Protein AF-A0AAV0LM97-F1 (afdb_monomer_lite)

Sequence (167 aa):
MNAGIQGATFTVVNRCQSTIWPGILANAGSQPLDSTGFELPSGGTRTFQAPPSWSGRFWGRTGCQFDPSTNQGTCLTGDCGSNQIECNGQNAKPPATLAEFTVAPAGGQDYCSGEFGSPDTCKPSRYSEMFKSACPRAYSYAYDDASSTFTCSGADYMITFCPSSTR

Structure (mmCIF, N/CA/C/O backbone):
data_AF-A0AAV0LM97-F1
#
_entry.id   AF-A0AAV0LM97-F1
#
loop_
_atom_site.group_PDB
_atom_site.id
_atom_site.type_symbol
_atom_site.label_atom_id
_atom_site.label_alt_id
_atom_site.label_comp_id
_atom_site.label_asym_id
_atom_site.label_entity_id
_atom_site.label_seq_id
_atom_site.pdbx_PDB_ins_code
_atom_site.Cartn_x
_atom_site.Cartn_y
_atom_site.Cartn_z
_atom_site.occupancy
_atom_site.B_iso_or_equiv
_atom_site.auth_seq_id
_atom_site.auth_comp_id
_atom_site.auth_asym_id
_atom_site.auth_atom_id
_atom_site.pdbx_PDB_model_num
ATOM 1 N N . MET A 1 1 ? -3.559 16.274 -33.404 1.00 32.12 1 MET A N 1
ATOM 2 C CA . MET A 1 1 ? -4.478 15.973 -32.287 1.00 32.12 1 MET A CA 1
ATOM 3 C C . MET A 1 1 ? -3.623 15.412 -31.161 1.00 32.12 1 MET A C 1
ATOM 5 O O . MET A 1 1 ? -3.065 14.341 -31.345 1.00 32.12 1 MET A O 1
ATOM 9 N N . ASN A 1 2 ? -3.391 16.177 -30.089 1.00 31.17 2 ASN A N 1
ATOM 10 C CA . ASN A 1 2 ? -2.554 15.732 -28.968 1.00 31.17 2 ASN A CA 1
ATOM 11 C C . ASN A 1 2 ? -3.299 14.635 -28.205 1.00 31.17 2 ASN A C 1
A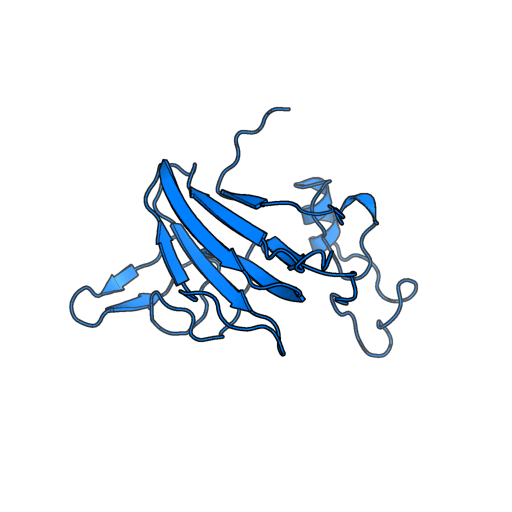TOM 13 O O . ASN A 1 2 ? -4.315 14.916 -27.573 1.00 31.17 2 ASN A O 1
ATOM 17 N N . ALA A 1 3 ? -2.812 13.397 -28.279 1.00 36.81 3 ALA A N 1
ATOM 18 C CA . ALA A 1 3 ? -3.224 12.347 -27.361 1.00 36.81 3 ALA A CA 1
ATOM 19 C C . ALA A 1 3 ? -2.738 12.758 -25.964 1.00 36.81 3 ALA A C 1
ATOM 21 O O . ALA A 1 3 ? -1.546 12.681 -25.671 1.00 36.81 3 ALA A O 1
ATOM 22 N N . GLY A 1 4 ? -3.637 13.306 -25.144 1.00 40.25 4 GLY A N 1
ATOM 23 C CA . GLY A 1 4 ? -3.333 13.617 -23.752 1.00 40.25 4 GLY A CA 1
ATOM 24 C C . GLY A 1 4 ? -2.882 12.339 -23.056 1.00 40.25 4 GLY A C 1
ATOM 25 O O . GLY A 1 4 ? -3.549 11.313 -23.178 1.00 40.25 4 GLY A O 1
ATOM 26 N N . ILE A 1 5 ? -1.734 12.385 -22.381 1.00 48.69 5 ILE A N 1
ATOM 27 C CA . ILE A 1 5 ? -1.248 11.262 -21.583 1.00 48.69 5 ILE A CA 1
ATOM 28 C C . ILE A 1 5 ? -2.308 11.029 -20.501 1.00 48.69 5 ILE A C 1
ATOM 30 O O . ILE A 1 5 ? -2.558 11.919 -19.689 1.00 48.69 5 ILE A O 1
ATOM 34 N N . GLN A 1 6 ? -3.012 9.900 -20.560 1.00 59.31 6 GLN A N 1
ATOM 35 C CA . GLN A 1 6 ? -4.085 9.596 -19.616 1.00 59.31 6 GLN A CA 1
ATOM 36 C C . GLN A 1 6 ? -3.462 9.047 -18.331 1.00 59.31 6 GLN A C 1
ATOM 38 O O . GLN A 1 6 ? -2.555 8.216 -18.380 1.00 59.31 6 GLN A O 1
ATOM 43 N N . GLY A 1 7 ? -3.909 9.573 -17.190 1.00 67.56 7 GLY A N 1
ATOM 44 C CA . GLY A 1 7 ? -3.620 8.987 -15.884 1.00 67.56 7 GLY A CA 1
ATOM 45 C C . GLY A 1 7 ? -4.284 7.616 -15.733 1.00 67.56 7 GLY A C 1
ATOM 46 O O . GLY A 1 7 ? -4.893 7.111 -16.675 1.00 67.56 7 GLY A O 1
ATOM 47 N N . ALA A 1 8 ? -4.187 7.025 -14.547 1.00 83.25 8 ALA A N 1
ATOM 48 C CA . ALA A 1 8 ? -4.858 5.763 -14.242 1.00 83.25 8 ALA A CA 1
ATOM 49 C C . ALA A 1 8 ? -5.802 5.928 -13.054 1.00 83.25 8 ALA A C 1
ATOM 51 O O . ALA A 1 8 ? -5.455 6.557 -12.049 1.00 83.25 8 ALA A O 1
ATOM 52 N N . THR A 1 9 ? -6.977 5.316 -13.145 1.00 87.88 9 THR A N 1
ATOM 53 C CA . THR A 1 9 ? -7.879 5.169 -12.008 1.00 87.88 9 THR A CA 1
ATOM 54 C C . THR A 1 9 ? -7.516 3.910 -11.235 1.00 87.88 9 THR A C 1
ATOM 56 O O . THR A 1 9 ? -7.463 2.819 -11.798 1.00 87.88 9 THR A O 1
ATOM 59 N N . PHE A 1 10 ? -7.315 4.041 -9.926 1.00 91.31 10 PHE A N 1
ATOM 60 C CA . PHE A 1 10 ? -7.178 2.907 -9.016 1.00 91.31 10 PHE A CA 1
ATOM 61 C C . PHE A 1 10 ? -8.443 2.761 -8.180 1.00 91.31 10 PHE A C 1
ATOM 63 O O . PHE A 1 10 ? -8.798 3.664 -7.428 1.00 91.31 10 PHE A O 1
ATOM 70 N N . THR A 1 11 ? -9.103 1.611 -8.260 1.00 94.81 11 THR A N 1
ATOM 71 C CA . THR A 1 11 ? -10.243 1.257 -7.411 1.00 94.81 11 THR A CA 1
ATOM 72 C C . THR A 1 11 ? -9.810 0.218 -6.386 1.00 94.81 11 THR A C 1
ATOM 74 O O . THR A 1 11 ? -9.511 -0.924 -6.727 1.00 94.81 11 THR A O 1
ATOM 77 N N . VAL A 1 12 ? -9.775 0.606 -5.116 1.00 96.62 12 VAL A N 1
ATOM 78 C CA . VAL A 1 12 ? -9.413 -0.258 -3.992 1.00 96.62 12 VAL A CA 1
ATOM 79 C C . VAL A 1 12 ? -10.677 -0.849 -3.385 1.00 96.62 12 VAL A C 1
ATOM 81 O O . VAL A 1 12 ? -11.553 -0.106 -2.950 1.00 96.62 12 VAL A O 1
ATOM 84 N N . VAL A 1 13 ? -10.765 -2.176 -3.334 1.00 97.31 13 VAL A N 1
ATOM 85 C CA . VAL A 1 13 ? -11.940 -2.929 -2.879 1.00 97.31 13 VAL A CA 1
ATOM 86 C C . VAL A 1 13 ? -11.553 -3.836 -1.718 1.00 97.31 13 VAL A C 1
ATOM 88 O O . VAL A 1 13 ? -10.621 -4.636 -1.830 1.00 97.31 13 VAL A O 1
ATOM 91 N N . ASN A 1 14 ? -12.303 -3.765 -0.619 1.00 97.12 14 ASN A N 1
ATOM 92 C CA . ASN A 1 14 ? -12.176 -4.705 0.488 1.00 97.12 14 ASN A CA 1
ATOM 93 C C . ASN A 1 14 ? -13.237 -5.808 0.377 1.00 97.12 14 ASN A C 1
ATOM 95 O O . ASN A 1 14 ? -14.410 -5.575 0.662 1.00 97.12 14 ASN A O 1
ATOM 99 N N . ARG A 1 15 ? -12.830 -7.027 0.005 1.00 96.38 15 ARG A N 1
ATOM 100 C CA . ARG A 1 15 ? -13.693 -8.223 0.060 1.00 96.38 15 ARG A CA 1
ATOM 101 C C . ARG A 1 15 ? -13.414 -9.107 1.277 1.00 96.38 15 ARG A C 1
ATOM 103 O O . ARG A 1 15 ? -13.969 -10.197 1.382 1.00 96.38 15 ARG A O 1
ATOM 110 N N . CYS A 1 16 ? -12.561 -8.664 2.197 1.00 94.62 16 CYS A N 1
ATOM 111 C CA . CYS A 1 16 ? -12.336 -9.352 3.460 1.00 94.62 16 CYS A CA 1
ATOM 112 C C . CYS A 1 16 ? -13.575 -9.230 4.358 1.00 94.62 16 CYS A C 1
ATOM 114 O O . CYS A 1 16 ? -14.362 -8.292 4.233 1.00 94.62 16 CYS A O 1
ATOM 116 N N . GLN A 1 17 ? -13.735 -10.158 5.303 1.00 95.25 17 GLN A N 1
ATOM 117 C CA . GLN A 1 17 ? -14.821 -10.115 6.296 1.00 95.25 17 GLN A CA 1
ATOM 118 C C . GLN A 1 17 ? -14.584 -9.082 7.412 1.00 95.25 17 GLN A C 1
ATOM 120 O O . GLN A 1 17 ? -15.483 -8.807 8.200 1.00 95.25 17 GLN A O 1
ATOM 125 N N . SER A 1 18 ? -13.384 -8.506 7.483 1.00 95.62 18 SER A N 1
ATOM 126 C CA . SER A 1 18 ? -12.995 -7.486 8.455 1.00 95.62 18 SER A CA 1
ATOM 127 C C . SER A 1 18 ? -12.617 -6.175 7.770 1.00 95.62 18 SER A C 1
ATOM 129 O O . SER A 1 18 ? -12.281 -6.146 6.582 1.00 95.62 18 SER A O 1
ATOM 131 N N . THR A 1 19 ? -12.628 -5.085 8.539 1.00 97.62 19 THR A N 1
ATOM 132 C CA . THR A 1 19 ? -12.037 -3.809 8.122 1.00 97.62 19 THR A CA 1
ATOM 133 C C . THR A 1 19 ? -10.542 -3.976 7.865 1.00 97.62 19 THR A C 1
ATOM 135 O O . THR A 1 19 ? -9.847 -4.709 8.577 1.00 97.62 19 THR A O 1
ATOM 138 N N . ILE A 1 20 ? -10.057 -3.286 6.838 1.00 98.00 20 ILE A N 1
ATOM 139 C CA . ILE A 1 20 ? -8.634 -3.122 6.546 1.00 98.00 20 ILE A CA 1
ATOM 140 C C . ILE A 1 20 ? -8.311 -1.632 6.498 1.00 98.00 20 ILE A C 1
ATOM 142 O O . ILE A 1 20 ? -9.195 -0.809 6.262 1.00 98.00 20 ILE A O 1
ATOM 146 N N . TRP A 1 21 ? -7.038 -1.290 6.664 1.00 98.31 21 TRP A N 1
ATOM 147 C CA . TRP A 1 21 ? -6.577 0.085 6.511 1.00 98.31 21 TRP A CA 1
ATOM 148 C C . TRP A 1 21 ? -5.531 0.140 5.405 1.00 98.31 21 TRP A C 1
ATOM 150 O O . TRP A 1 21 ? -4.349 -0.064 5.689 1.00 98.31 21 TRP A O 1
ATOM 160 N N . PRO A 1 22 ? -5.902 0.344 4.131 1.00 98.38 22 PRO A N 1
ATOM 161 C CA . PRO A 1 22 ? -4.904 0.386 3.081 1.00 98.38 22 PRO A CA 1
ATOM 162 C C . PRO A 1 22 ? -3.924 1.544 3.306 1.00 98.38 22 PRO A C 1
ATOM 164 O O . PRO A 1 22 ? -4.289 2.584 3.864 1.00 98.38 22 PRO A O 1
ATOM 167 N N . GLY A 1 23 ? -2.669 1.326 2.929 1.00 98.00 23 GLY A N 1
ATOM 168 C CA . GLY A 1 23 ? -1.631 2.349 2.858 1.00 98.00 23 GLY A CA 1
ATOM 169 C C . GLY A 1 23 ? -1.221 2.582 1.409 1.00 98.00 23 GLY A C 1
ATOM 170 O O . GLY A 1 23 ? -1.343 1.681 0.573 1.00 98.00 23 GLY A O 1
ATOM 171 N N . ILE A 1 24 ? -0.780 3.802 1.116 1.00 97.50 24 ILE A N 1
ATOM 172 C CA . ILE A 1 24 ? -0.363 4.247 -0.213 1.00 97.50 24 ILE A CA 1
ATOM 173 C C . ILE A 1 24 ? 0.955 5.000 -0.075 1.00 97.50 24 ILE A C 1
ATOM 175 O O . ILE A 1 24 ? 1.085 5.910 0.745 1.00 97.50 24 ILE A O 1
ATOM 179 N N . LEU A 1 25 ? 1.918 4.652 -0.923 1.00 96.00 25 LEU A N 1
ATOM 180 C CA . LEU A 1 25 ? 3.188 5.355 -1.025 1.00 96.00 25 LEU A CA 1
ATOM 181 C C . LEU A 1 25 ? 3.500 5.629 -2.494 1.00 96.00 25 LEU A C 1
ATOM 183 O O . LEU A 1 25 ? 3.703 4.700 -3.275 1.00 96.00 25 LEU A O 1
ATOM 187 N N . ALA A 1 26 ? 3.558 6.909 -2.857 1.00 92.94 26 ALA A N 1
ATOM 188 C CA . ALA A 1 26 ? 4.126 7.341 -4.127 1.00 92.94 26 ALA A CA 1
ATOM 189 C C . ALA A 1 26 ? 5.658 7.227 -4.069 1.00 92.94 26 ALA A C 1
ATOM 191 O O . ALA A 1 26 ? 6.277 7.566 -3.058 1.00 92.94 26 ALA A O 1
ATOM 192 N N . ASN A 1 27 ? 6.274 6.749 -5.147 1.00 89.00 27 ASN A N 1
ATOM 193 C CA . ASN A 1 27 ? 7.727 6.690 -5.270 1.00 89.00 27 ASN A CA 1
ATOM 194 C C . ASN A 1 27 ? 8.313 8.092 -5.507 1.00 89.00 27 ASN A C 1
ATOM 196 O O . ASN A 1 27 ? 7.614 9.022 -5.914 1.00 89.00 27 ASN A O 1
ATOM 200 N N . ALA A 1 28 ? 9.619 8.247 -5.274 1.00 83.94 28 ALA A N 1
ATOM 201 C CA . ALA A 1 28 ? 10.313 9.511 -5.505 1.00 83.94 28 ALA A CA 1
ATOM 202 C C . ALA A 1 28 ? 10.070 10.033 -6.936 1.00 83.94 28 ALA A C 1
ATOM 204 O O . ALA A 1 28 ? 10.162 9.285 -7.907 1.00 83.94 28 ALA A O 1
ATOM 205 N N . GLY A 1 29 ? 9.737 11.320 -7.057 1.00 83.56 29 GLY A N 1
ATOM 206 C CA . GLY A 1 29 ? 9.397 11.955 -8.335 1.00 83.56 29 GLY A CA 1
ATOM 207 C C . GLY A 1 29 ? 7.936 11.791 -8.774 1.00 83.56 29 GLY A C 1
ATOM 208 O O . GLY A 1 29 ? 7.513 12.485 -9.695 1.00 83.56 29 GLY A O 1
ATOM 209 N N . SER A 1 30 ? 7.145 10.950 -8.101 1.00 86.44 30 SER A N 1
ATOM 210 C CA . SER A 1 30 ? 5.693 10.869 -8.300 1.00 86.44 30 SER A CA 1
ATOM 211 C C . SER A 1 30 ? 4.949 11.775 -7.322 1.00 86.44 30 SER A C 1
ATOM 213 O O . SER A 1 30 ? 5.351 11.937 -6.171 1.00 86.44 30 SER A O 1
ATOM 215 N N . GLN A 1 31 ? 3.840 12.362 -7.774 1.00 86.56 31 GLN A N 1
ATOM 216 C CA . GLN A 1 31 ? 2.963 13.139 -6.896 1.00 86.56 31 GLN A CA 1
ATOM 217 C C . GLN A 1 31 ? 2.226 12.210 -5.911 1.00 86.56 31 GLN A C 1
ATOM 219 O O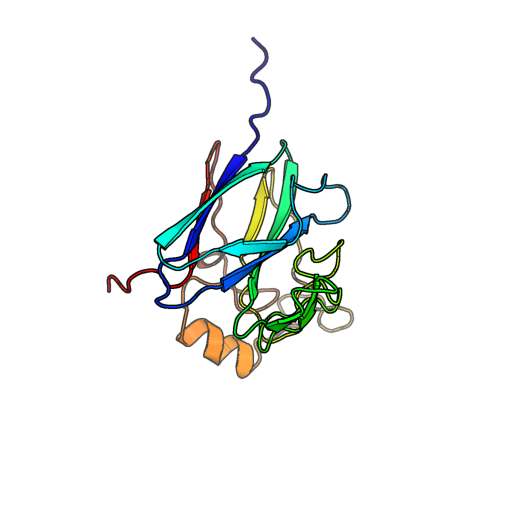 . GLN A 1 31 ? 1.803 11.119 -6.315 1.00 86.56 31 GLN A O 1
ATOM 224 N N . PRO A 1 32 ? 2.038 12.620 -4.641 1.00 88.94 32 PRO A N 1
ATOM 225 C CA . PRO A 1 32 ? 1.146 11.924 -3.719 1.00 88.94 32 PRO A CA 1
ATOM 226 C C . PRO A 1 32 ? -0.286 11.869 -4.264 1.00 88.94 32 PRO A C 1
ATOM 228 O O . PRO A 1 32 ? -0.730 12.784 -4.957 1.00 88.94 32 PRO A O 1
ATOM 231 N N . LEU A 1 33 ? -1.010 10.800 -3.932 1.00 93.19 33 LEU A N 1
ATOM 232 C CA . LEU A 1 33 ? -2.456 10.736 -4.159 1.00 93.19 33 LEU A CA 1
ATOM 233 C C . LEU A 1 33 ? -3.196 11.521 -3.054 1.00 93.19 33 LEU A C 1
ATOM 235 O O . LEU A 1 33 ? -2.570 12.047 -2.134 1.00 93.19 33 LEU A O 1
ATOM 239 N N . ASP A 1 34 ? -4.527 11.606 -3.130 1.00 93.00 34 ASP A N 1
ATOM 240 C CA . ASP A 1 34 ? -5.381 12.331 -2.166 1.00 93.00 34 ASP A CA 1
ATOM 241 C C . ASP A 1 34 ? -5.329 11.767 -0.732 1.00 93.00 34 ASP A C 1
ATOM 243 O O . ASP A 1 34 ? -5.821 12.403 0.197 1.00 93.00 34 ASP A O 1
ATOM 247 N N . SER A 1 35 ? -4.750 10.580 -0.544 1.00 96.50 35 SER A N 1
ATOM 248 C CA . SER A 1 35 ? -4.478 9.973 0.757 1.00 96.50 35 SER A CA 1
ATOM 249 C C . SER A 1 35 ? -3.256 9.053 0.676 1.00 96.50 35 SER A C 1
ATOM 251 O O . SER A 1 35 ? -2.944 8.479 -0.369 1.00 96.50 35 SER A O 1
ATOM 253 N N . THR A 1 36 ? -2.565 8.907 1.800 1.00 97.62 36 THR A N 1
ATOM 254 C CA . THR A 1 36 ? -1.478 7.946 2.042 1.00 97.62 36 THR A CA 1
ATOM 255 C C . THR A 1 36 ? -1.916 6.779 2.930 1.00 97.62 36 THR A C 1
ATOM 257 O O . THR A 1 36 ? -1.183 5.804 3.086 1.00 97.62 36 THR A O 1
ATOM 260 N N . GLY A 1 37 ? -3.115 6.834 3.509 1.00 97.69 37 GLY A N 1
ATOM 261 C CA . GLY A 1 37 ? -3.711 5.725 4.235 1.00 97.69 37 GLY A CA 1
ATOM 262 C C . GLY A 1 37 ? -5.127 6.028 4.708 1.00 97.69 37 GLY A C 1
ATOM 263 O O . GLY A 1 37 ? -5.447 7.151 5.074 1.00 97.69 37 GLY A O 1
ATOM 264 N N . PHE A 1 38 ? -5.993 5.017 4.702 1.00 97.81 38 PHE A N 1
ATOM 265 C CA . PHE A 1 38 ? -7.416 5.195 5.000 1.00 97.81 38 PHE A CA 1
ATOM 266 C C . PHE A 1 38 ? -8.037 3.937 5.595 1.00 97.81 38 PHE A C 1
ATOM 268 O O . PHE A 1 38 ? -7.491 2.851 5.442 1.00 97.81 38 PHE A O 1
ATOM 275 N N . GLU A 1 39 ? -9.179 4.080 6.265 1.00 97.69 39 GLU A N 1
ATOM 276 C CA . GLU A 1 39 ? -9.999 2.953 6.715 1.00 97.69 39 GLU A CA 1
ATOM 277 C C . GLU A 1 39 ? -10.928 2.482 5.592 1.00 97.69 39 GLU A C 1
ATOM 279 O O . GLU A 1 39 ? -11.558 3.295 4.911 1.00 97.69 39 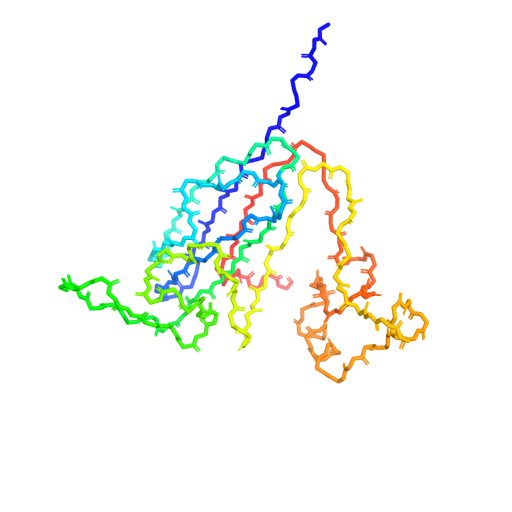GLU A O 1
ATOM 284 N N . LEU A 1 40 ? -11.024 1.167 5.397 1.00 98.19 40 LEU A N 1
ATOM 285 C CA . LEU A 1 40 ? -11.902 0.559 4.406 1.00 98.19 40 LEU A CA 1
ATOM 286 C C . LEU A 1 40 ? -12.681 -0.614 5.031 1.00 98.19 40 LEU A C 1
ATOM 288 O O . LEU A 1 40 ? -12.141 -1.722 5.153 1.00 98.19 40 LEU A O 1
ATOM 292 N N . PRO A 1 41 ? -13.952 -0.401 5.425 1.00 98.25 41 PRO A N 1
ATOM 293 C CA . PRO A 1 41 ? -14.811 -1.453 5.969 1.00 98.25 41 PRO A CA 1
ATOM 294 C C . PRO A 1 41 ? -15.015 -2.627 5.004 1.00 98.25 41 PRO A C 1
ATOM 296 O O . PRO A 1 41 ? -14.763 -2.511 3.802 1.00 98.25 41 PRO A O 1
ATOM 299 N N . SER A 1 42 ? -15.489 -3.763 5.522 1.00 97.56 42 SER A N 1
ATOM 300 C CA . SER A 1 42 ? -15.851 -4.926 4.697 1.00 97.56 42 SER A CA 1
ATOM 301 C C . SER A 1 42 ? -16.875 -4.544 3.619 1.00 97.56 42 SER A C 1
ATOM 303 O O . SER A 1 42 ? -17.847 -3.843 3.899 1.00 97.56 42 SER A O 1
ATOM 305 N N . GLY A 1 43 ? -16.633 -4.960 2.372 1.00 96.62 43 GLY A N 1
ATOM 306 C CA . GLY A 1 4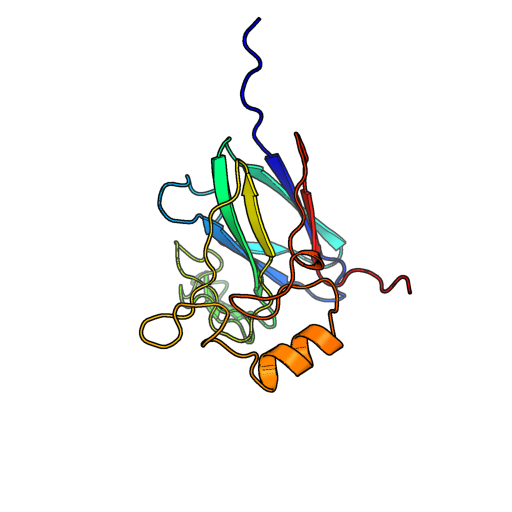3 ? -17.438 -4.587 1.202 1.00 96.62 43 GLY A CA 1
ATOM 307 C C . GLY A 1 43 ? -17.196 -3.161 0.689 1.00 96.62 43 GLY A C 1
ATOM 308 O O . GLY A 1 43 ? -17.741 -2.784 -0.347 1.00 96.62 43 GLY A O 1
ATOM 309 N N . GLY A 1 44 ? -16.380 -2.368 1.387 1.00 97.88 44 GLY A N 1
ATOM 310 C CA . GLY A 1 44 ? -16.072 -0.989 1.033 1.00 97.88 44 GLY A CA 1
ATOM 311 C C . GLY A 1 44 ? -15.234 -0.871 -0.238 1.00 97.88 44 GLY A C 1
ATOM 312 O O . GLY A 1 44 ? -14.464 -1.765 -0.599 1.00 97.88 44 GLY A O 1
ATOM 313 N N . THR A 1 45 ? -15.371 0.271 -0.910 1.00 97.94 45 THR A N 1
ATOM 314 C CA . THR A 1 45 ? -14.575 0.635 -2.087 1.00 97.94 45 THR A CA 1
ATOM 315 C C . THR A 1 45 ? -14.138 2.096 -2.000 1.00 97.94 45 THR A C 1
ATOM 317 O O . THR A 1 45 ? -14.912 2.941 -1.551 1.00 97.94 45 THR A O 1
ATOM 320 N N . ARG A 1 46 ? -12.914 2.405 -2.442 1.00 97.75 46 ARG A N 1
ATOM 321 C CA . ARG A 1 46 ? -12.413 3.779 -2.604 1.00 97.75 46 ARG A CA 1
ATOM 322 C C . ARG A 1 46 ? -11.621 3.914 -3.900 1.00 97.75 46 ARG A C 1
ATOM 324 O O . ARG A 1 46 ? -10.881 3.005 -4.264 1.00 97.75 46 ARG A O 1
ATOM 331 N N . THR A 1 47 ? -11.763 5.052 -4.572 1.00 96.75 47 THR A N 1
ATOM 332 C CA . THR A 1 47 ? -11.131 5.312 -5.870 1.00 96.75 47 THR A CA 1
ATOM 333 C C . THR A 1 47 ? -10.121 6.448 -5.782 1.00 96.75 47 THR A C 1
ATOM 335 O O . THR A 1 47 ? -10.366 7.434 -5.093 1.00 96.75 47 THR A O 1
ATOM 338 N N . PHE A 1 48 ? -9.024 6.310 -6.521 1.00 93.75 48 PHE A N 1
ATOM 339 C CA . PHE A 1 48 ? -7.922 7.258 -6.611 1.00 93.75 48 PHE A CA 1
ATOM 340 C C . PHE A 1 48 ? -7.630 7.583 -8.074 1.00 93.75 48 PHE A C 1
ATOM 342 O O . PHE A 1 48 ? -7.663 6.695 -8.926 1.00 93.75 48 PHE A O 1
ATOM 349 N N . GLN A 1 49 ? -7.319 8.845 -8.357 1.00 90.44 49 GLN A N 1
ATOM 350 C CA . GLN A 1 49 ? -6.872 9.293 -9.675 1.00 90.44 49 GLN A CA 1
ATOM 351 C C . GLN A 1 49 ? -5.365 9.520 -9.629 1.00 90.44 49 GLN A C 1
ATOM 353 O O . GLN A 1 49 ? -4.896 10.435 -8.953 1.00 90.44 49 GLN A O 1
ATOM 358 N N . ALA A 1 50 ? -4.608 8.681 -10.328 1.00 86.88 50 ALA A N 1
ATOM 359 C CA . ALA A 1 50 ? -3.169 8.839 -10.442 1.00 86.88 50 ALA A CA 1
ATOM 360 C C . ALA A 1 50 ? -2.822 9.654 -11.692 1.00 86.88 50 ALA A C 1
ATOM 362 O O . ALA A 1 50 ? -3.364 9.385 -12.770 1.00 86.88 50 ALA A O 1
ATOM 363 N N . PRO A 1 51 ? -1.906 10.632 -11.585 1.00 83.56 51 PRO A N 1
ATOM 364 C CA . PRO A 1 51 ? -1.447 11.365 -12.750 1.00 83.56 51 PRO A CA 1
ATOM 365 C C . PRO A 1 51 ? -0.670 10.445 -13.708 1.00 83.56 51 PRO A C 1
ATOM 367 O O . PRO A 1 51 ? -0.206 9.368 -13.320 1.00 83.56 51 PRO A O 1
ATOM 370 N N . PRO A 1 52 ? -0.478 10.870 -14.964 1.00 76.62 52 PRO A N 1
ATOM 371 C CA . PRO A 1 52 ? 0.448 10.207 -15.871 1.00 76.62 52 PRO A CA 1
ATOM 372 C C . PRO A 1 52 ? 1.841 10.028 -15.262 1.00 76.62 52 PRO A C 1
ATOM 374 O O . PRO A 1 52 ? 2.313 10.899 -14.530 1.00 76.62 52 PRO A O 1
ATOM 377 N N . SER A 1 53 ? 2.512 8.925 -15.596 1.00 76.25 53 SER A N 1
ATOM 378 C CA . SER A 1 53 ? 3.854 8.586 -15.097 1.00 76.25 53 SER A CA 1
ATOM 379 C C . SER A 1 53 ? 3.939 8.374 -13.584 1.00 76.25 53 SER A C 1
ATOM 381 O O . SER A 1 53 ? 5.037 8.345 -13.031 1.00 76.25 53 SER A O 1
ATOM 383 N N . TRP A 1 54 ? 2.804 8.204 -12.902 1.00 84.56 54 TRP A N 1
ATOM 384 C CA . TRP A 1 54 ? 2.795 7.890 -11.481 1.00 84.56 54 TRP A CA 1
ATOM 385 C C . TRP A 1 54 ? 3.389 6.507 -11.218 1.00 84.56 54 TRP A C 1
ATOM 387 O O . TRP A 1 54 ? 3.053 5.528 -11.885 1.00 84.56 54 TRP A O 1
ATOM 397 N N . SER A 1 55 ? 4.251 6.417 -10.215 1.00 87.25 55 SER A N 1
ATOM 398 C CA . SER A 1 55 ? 4.785 5.167 -9.696 1.00 87.25 55 SER A CA 1
ATOM 399 C C . SER A 1 55 ? 4.601 5.132 -8.188 1.00 87.25 55 SER A C 1
ATOM 401 O O . SER A 1 55 ? 4.803 6.132 -7.494 1.00 87.25 55 SER A O 1
ATOM 403 N N . GLY A 1 56 ? 4.221 3.976 -7.665 1.00 90.50 56 GLY A N 1
ATOM 404 C CA . GLY A 1 56 ? 3.963 3.820 -6.247 1.00 90.50 56 GLY A CA 1
ATOM 405 C C . GLY A 1 56 ? 3.430 2.445 -5.904 1.00 90.50 56 GLY A C 1
ATOM 406 O O . GLY A 1 56 ? 3.420 1.528 -6.727 1.00 90.50 56 GLY A O 1
ATOM 407 N N . ARG A 1 57 ? 2.997 2.307 -4.657 1.00 93.88 57 ARG A N 1
ATOM 408 C CA . ARG A 1 57 ? 2.550 1.038 -4.097 1.00 93.88 57 ARG A CA 1
ATOM 409 C C . ARG A 1 57 ? 1.356 1.210 -3.176 1.00 93.88 57 ARG A C 1
ATOM 411 O O . ARG A 1 57 ? 1.217 2.232 -2.504 1.00 93.88 57 ARG A O 1
ATOM 418 N N . PHE A 1 58 ? 0.543 0.166 -3.127 1.00 96.25 58 PHE A N 1
ATOM 419 C CA . PHE A 1 58 ? -0.564 -0.006 -2.197 1.00 96.25 58 PHE A CA 1
ATOM 420 C C . PHE A 1 58 ? -0.316 -1.253 -1.348 1.00 96.25 58 PHE A C 1
ATOM 422 O O . PHE A 1 58 ? 0.239 -2.239 -1.835 1.00 96.25 58 PHE A O 1
ATOM 429 N N . TRP A 1 59 ? -0.758 -1.245 -0.095 1.00 97.69 59 TRP A N 1
ATOM 430 C CA . TRP A 1 59 ? -0.730 -2.428 0.773 1.00 97.69 59 TRP A CA 1
ATOM 431 C C . TRP A 1 59 ? -1.896 -2.418 1.753 1.00 97.69 59 TRP A C 1
ATOM 433 O O . TRP A 1 59 ? -2.550 -1.395 1.943 1.00 97.69 59 TRP A O 1
ATOM 443 N N . GLY A 1 60 ? -2.171 -3.564 2.373 1.00 96.88 60 GLY A N 1
ATOM 444 C CA . GLY A 1 60 ? -3.215 -3.700 3.388 1.00 96.88 60 GLY A CA 1
AT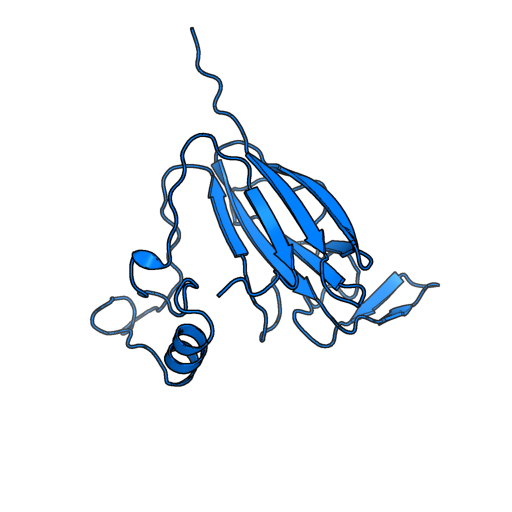OM 445 C C . GLY A 1 60 ? -2.631 -3.716 4.796 1.00 96.88 60 GLY A C 1
ATOM 446 O O . GLY A 1 60 ? -1.697 -4.474 5.063 1.00 96.88 60 GLY A O 1
ATOM 447 N N . ARG A 1 61 ? -3.209 -2.930 5.711 1.00 98.25 61 ARG A N 1
ATOM 448 C CA . ARG A 1 61 ? -2.967 -3.058 7.156 1.00 98.25 61 ARG A CA 1
ATOM 449 C C . ARG A 1 61 ? -4.129 -3.770 7.830 1.00 98.25 61 ARG A C 1
ATOM 451 O O . ARG A 1 61 ? -5.287 -3.539 7.471 1.00 98.25 61 ARG A O 1
ATOM 458 N N . THR A 1 62 ? -3.823 -4.619 8.809 1.00 97.06 62 THR A N 1
ATOM 459 C CA . THR A 1 62 ? -4.832 -5.386 9.555 1.00 97.06 62 THR A CA 1
ATOM 460 C C . THR A 1 62 ? -4.617 -5.289 11.062 1.00 97.06 62 THR A C 1
ATOM 462 O O . THR A 1 62 ? -3.509 -5.008 11.527 1.00 97.06 62 THR A O 1
ATOM 465 N N . GLY A 1 63 ? -5.697 -5.494 11.825 1.00 96.25 63 GLY A N 1
ATOM 466 C CA . GLY A 1 63 ? -5.670 -5.426 13.287 1.00 96.25 63 GLY A CA 1
ATOM 467 C C . GLY A 1 63 ? -5.302 -4.043 13.827 1.00 96.25 63 GLY A C 1
ATOM 468 O O . GLY A 1 63 ? -4.636 -3.960 14.852 1.00 96.25 63 GLY A O 1
ATOM 469 N N . CYS A 1 64 ? -5.668 -2.974 13.115 1.00 97.25 64 CYS A N 1
ATOM 470 C CA . CYS A 1 64 ? -5.342 -1.620 13.539 1.00 97.25 64 CYS A CA 1
ATOM 471 C C . CYS A 1 64 ? -6.209 -1.171 14.715 1.00 97.25 64 CYS A C 1
ATOM 473 O O . CYS A 1 64 ? -7.408 -1.450 14.756 1.00 97.25 64 CYS A O 1
ATOM 475 N N . GLN A 1 65 ? -5.599 -0.445 15.646 1.00 96.31 65 GLN A N 1
ATOM 476 C CA . GLN A 1 65 ? -6.277 0.172 16.780 1.00 96.31 65 GLN A CA 1
ATOM 477 C C . GLN A 1 65 ? -5.875 1.639 16.845 1.00 96.31 65 GLN A C 1
ATOM 479 O O . GLN A 1 65 ? -4.733 1.945 17.180 1.00 96.31 65 GLN A O 1
ATOM 484 N N . PHE A 1 66 ? -6.812 2.524 16.506 1.00 95.44 66 PHE A N 1
ATOM 485 C CA . PHE A 1 66 ? -6.640 3.970 16.600 1.00 95.44 66 PHE A CA 1
ATOM 486 C C . PHE A 1 66 ? -7.501 4.513 17.736 1.00 95.44 66 PHE A C 1
ATOM 488 O O . PHE A 1 66 ? -8.697 4.230 17.813 1.00 95.44 66 PHE A O 1
ATOM 495 N N . ASP A 1 67 ? -6.883 5.281 18.622 1.00 93.88 67 ASP A N 1
ATOM 496 C CA . ASP A 1 67 ? -7.550 5.971 19.713 1.00 93.88 67 ASP A CA 1
ATOM 497 C C . ASP A 1 67 ? -8.466 7.074 19.140 1.00 93.88 67 ASP A C 1
ATOM 499 O O . ASP A 1 67 ? -7.970 7.979 18.465 1.00 93.88 67 ASP A O 1
ATOM 503 N N . PRO A 1 68 ? -9.785 7.051 19.405 1.00 90.62 68 PRO A N 1
ATOM 504 C CA . PRO A 1 68 ? -10.723 8.020 18.828 1.00 90.62 68 PRO A CA 1
ATOM 505 C C . PRO A 1 68 ? -10.528 9.469 19.301 1.00 90.62 68 PRO A C 1
ATOM 507 O O . PRO A 1 68 ? -11.043 10.392 18.676 1.00 90.62 68 PRO A O 1
ATOM 510 N N . SER A 1 69 ? -9.839 9.682 20.424 1.00 94.75 69 SER A N 1
ATOM 511 C CA . SER A 1 69 ? -9.591 11.008 20.999 1.00 94.75 69 SER A CA 1
ATOM 512 C C . SER A 1 69 ? -8.323 11.657 20.451 1.00 94.75 69 SER A C 1
ATOM 514 O O . SER A 1 69 ? -8.269 12.878 20.305 1.00 94.75 69 SER A O 1
ATOM 516 N N . THR A 1 70 ? -7.315 10.853 20.111 1.00 94.31 70 THR A N 1
ATOM 517 C CA . THR A 1 70 ? -6.018 11.348 19.621 1.00 94.31 70 THR A CA 1
ATOM 518 C C . THR A 1 70 ? -5.765 11.044 18.144 1.00 94.31 70 THR A C 1
ATOM 520 O O . THR A 1 70 ? -4.852 11.627 17.560 1.00 94.31 70 THR A O 1
ATOM 523 N N . ASN A 1 71 ? -6.562 10.162 17.530 1.00 90.50 71 ASN A N 1
ATOM 524 C CA . ASN A 1 71 ? -6.344 9.568 16.204 1.00 90.50 71 ASN A CA 1
ATOM 525 C C . ASN A 1 71 ? -4.982 8.868 16.056 1.00 90.50 71 ASN A C 1
ATOM 527 O O . ASN A 1 71 ? -4.473 8.718 14.943 1.00 90.50 71 ASN A O 1
ATOM 531 N N . GLN A 1 72 ? -4.393 8.447 17.178 1.00 96.06 72 GLN A N 1
ATOM 532 C CA . GLN A 1 72 ? -3.105 7.762 17.219 1.00 96.06 72 GLN A CA 1
ATOM 533 C C . GLN A 1 72 ? -3.281 6.260 17.369 1.00 96.06 72 GLN A C 1
ATOM 535 O O . GLN A 1 72 ? -4.215 5.806 18.024 1.00 96.06 72 GLN A O 1
ATOM 540 N N . GLY A 1 73 ? -2.400 5.474 16.761 1.00 96.19 73 GLY A N 1
ATOM 541 C CA . GLY A 1 73 ? -2.556 4.029 16.753 1.00 96.19 73 GLY A CA 1
ATOM 542 C C . GLY A 1 73 ? -1.556 3.281 15.893 1.00 96.19 73 GLY A C 1
ATOM 543 O O . GLY A 1 73 ? -0.737 3.866 15.184 1.00 96.19 73 GLY A O 1
ATOM 544 N N . THR A 1 74 ? -1.646 1.957 15.954 1.00 97.50 74 THR A N 1
ATOM 545 C CA . THR A 1 74 ? -0.764 1.032 15.232 1.00 97.50 74 THR A CA 1
ATOM 546 C C . THR A 1 74 ? -1.550 -0.145 14.669 1.00 97.50 74 THR A C 1
ATOM 548 O O . THR A 1 74 ? -2.696 -0.393 15.051 1.00 97.50 74 THR A O 1
ATOM 551 N N . CYS A 1 75 ? -0.926 -0.874 13.744 1.00 97.81 75 CYS A N 1
ATOM 552 C CA . CYS A 1 75 ? -1.480 -2.082 13.136 1.00 97.81 75 CYS A CA 1
ATOM 553 C C . CYS A 1 75 ? -0.620 -3.319 13.425 1.00 97.81 75 CYS A C 1
ATOM 555 O O . CYS A 1 75 ? 0.591 -3.218 13.611 1.00 97.81 75 CYS A O 1
ATOM 557 N N . LEU A 1 76 ? -1.238 -4.504 13.415 1.00 96.94 76 LEU A N 1
ATOM 558 C CA . LEU A 1 76 ? -0.528 -5.772 13.625 1.00 96.94 76 LEU A CA 1
ATOM 559 C C . LEU A 1 76 ? 0.314 -6.172 12.408 1.00 96.94 76 LEU A C 1
ATOM 561 O O . LEU A 1 76 ? 1.416 -6.690 12.559 1.00 96.94 76 LEU A O 1
ATOM 565 N N . THR A 1 77 ? -0.202 -5.937 11.199 1.00 96.50 77 THR A N 1
ATOM 566 C CA . THR A 1 77 ? 0.495 -6.239 9.939 1.00 96.50 77 THR A CA 1
ATOM 567 C C . THR A 1 77 ? 0.503 -5.021 9.028 1.00 96.50 77 THR A C 1
ATOM 569 O O . THR A 1 77 ? -0.470 -4.264 8.995 1.00 96.50 77 THR A O 1
ATOM 572 N N . GLY A 1 78 ? 1.580 -4.845 8.259 1.00 95.88 78 GLY A N 1
ATOM 573 C CA . GLY A 1 78 ? 1.715 -3.750 7.294 1.00 95.88 78 GLY A CA 1
ATOM 574 C C . GLY A 1 78 ? 1.764 -2.343 7.899 1.00 95.88 78 GLY A C 1
ATOM 575 O O . GLY A 1 78 ? 1.634 -1.369 7.158 1.00 95.88 78 GLY A O 1
ATOM 576 N N . ASP A 1 79 ? 1.917 -2.214 9.221 1.00 98.06 79 ASP A N 1
ATOM 577 C CA . ASP A 1 79 ? 2.017 -0.925 9.910 1.00 98.06 79 ASP A CA 1
ATOM 578 C C . ASP A 1 79 ? 3.066 -0.024 9.249 1.00 98.06 79 ASP A C 1
ATOM 580 O O . ASP A 1 79 ? 4.161 -0.479 8.937 1.00 98.06 79 ASP A O 1
ATOM 584 N N . CYS A 1 80 ? 2.751 1.252 9.046 1.00 97.31 80 CYS A N 1
ATOM 585 C CA . CYS A 1 80 ? 3.678 2.205 8.431 1.00 97.31 80 CYS A CA 1
ATOM 586 C C . CYS A 1 80 ? 4.418 3.073 9.454 1.00 97.31 80 CYS A C 1
ATOM 588 O O . CYS A 1 80 ? 5.248 3.896 9.087 1.00 97.31 80 CYS A O 1
ATOM 590 N N . GLY A 1 81 ? 4.159 2.895 10.754 1.00 97.06 81 GLY A N 1
ATOM 591 C CA . GLY A 1 81 ? 4.879 3.589 11.819 1.00 97.06 81 GLY A CA 1
ATOM 592 C C . GLY A 1 81 ? 4.633 5.094 11.910 1.00 97.06 81 GLY A C 1
ATOM 593 O O . GLY A 1 81 ? 5.334 5.754 12.669 1.00 97.06 81 GLY A O 1
ATOM 594 N N . SER A 1 82 ? 3.648 5.635 11.190 1.00 96.94 82 SER A N 1
ATOM 595 C CA . SER A 1 82 ? 3.253 7.047 11.275 1.00 96.94 82 SER A CA 1
ATOM 596 C C . SER A 1 82 ? 2.496 7.392 12.561 1.00 96.94 82 SER A C 1
ATOM 598 O O . SER A 1 82 ? 2.279 8.570 12.836 1.00 96.94 82 SER A O 1
ATOM 600 N N . ASN A 1 83 ? 2.086 6.377 13.333 1.00 97.00 83 ASN A N 1
ATOM 601 C CA . ASN A 1 83 ? 1.183 6.504 14.476 1.00 97.00 83 ASN A CA 1
ATOM 602 C C . ASN A 1 83 ? -0.180 7.123 14.097 1.00 97.00 83 ASN A C 1
ATOM 604 O O . ASN A 1 83 ? -0.816 7.773 14.917 1.00 97.00 83 ASN A O 1
ATOM 608 N N . GLN A 1 84 ? -0.605 6.988 12.837 1.00 97.00 84 GLN A N 1
ATOM 609 C CA . GLN A 1 84 ? -1.831 7.573 12.290 1.00 97.00 84 GLN A CA 1
ATOM 610 C C . GLN A 1 84 ? -2.435 6.655 11.218 1.00 97.00 84 GLN A C 1
ATOM 612 O O . GLN A 1 84 ? -1.774 5.752 10.696 1.00 97.00 84 GLN A O 1
ATOM 617 N N . ILE A 1 85 ? -3.698 6.902 10.851 1.00 96.94 85 ILE A N 1
ATOM 618 C CA . ILE A 1 85 ? -4.308 6.244 9.685 1.00 96.94 85 ILE A CA 1
ATOM 619 C C . ILE A 1 85 ? -3.547 6.633 8.411 1.00 96.94 85 ILE A C 1
ATOM 621 O O . ILE A 1 85 ? -3.238 5.760 7.604 1.00 96.94 85 ILE A O 1
ATOM 625 N N . GLU A 1 86 ? -3.191 7.902 8.241 1.00 97.62 86 GLU A N 1
ATOM 626 C CA . GLU A 1 86 ? -2.334 8.353 7.143 1.00 97.62 86 GLU A CA 1
ATOM 627 C C . GLU A 1 86 ? -0.892 7.861 7.344 1.00 97.62 86 GLU A C 1
ATOM 629 O O . GLU A 1 86 ? -0.361 7.907 8.454 1.00 97.62 86 GLU A O 1
ATOM 634 N N . CYS A 1 87 ? -0.243 7.379 6.282 1.00 97.69 87 CYS A N 1
ATOM 635 C CA . CYS A 1 87 ? 1.128 6.865 6.354 1.00 97.69 87 CYS A CA 1
ATOM 636 C C . CYS A 1 87 ? 2.204 7.928 6.125 1.00 97.69 87 CYS A C 1
ATOM 638 O O . CYS A 1 87 ? 3.367 7.673 6.421 1.00 97.69 87 CYS A O 1
ATOM 640 N N . ASN A 1 88 ? 1.845 9.126 5.658 1.00 95.44 88 ASN A N 1
ATOM 641 C CA . ASN A 1 88 ? 2.717 10.305 5.611 1.00 95.44 88 ASN A CA 1
ATOM 642 C C . ASN A 1 88 ? 4.071 10.044 4.920 1.00 95.44 88 ASN A C 1
ATOM 644 O O . ASN A 1 88 ? 5.121 10.473 5.393 1.00 95.44 88 ASN A O 1
ATOM 648 N N . GLY A 1 89 ? 4.048 9.297 3.811 1.00 93.31 89 GLY A N 1
ATOM 649 C CA . GLY A 1 89 ? 5.247 8.949 3.040 1.00 93.31 89 GLY A CA 1
ATOM 650 C C . GLY A 1 89 ? 6.082 7.799 3.618 1.00 93.31 89 GLY A C 1
ATOM 651 O O . GLY A 1 89 ? 7.132 7.482 3.066 1.00 93.31 89 GLY A O 1
ATOM 652 N N . GLN A 1 90 ? 5.630 7.157 4.698 1.00 95.25 90 GLN A N 1
ATOM 653 C CA . GLN A 1 90 ? 6.276 5.969 5.253 1.00 95.25 90 GLN A CA 1
ATOM 654 C C . GLN A 1 90 ? 5.848 4.701 4.510 1.00 95.25 90 GLN A C 1
ATOM 656 O O . GLN A 1 90 ? 4.702 4.567 4.076 1.00 95.25 90 GLN A O 1
ATOM 661 N N . ASN A 1 91 ? 6.777 3.753 4.394 1.00 94.31 91 ASN A N 1
ATOM 662 C CA . ASN A 1 91 ? 6.524 2.452 3.780 1.00 94.31 91 ASN A CA 1
ATOM 663 C C . ASN A 1 91 ? 5.994 1.435 4.807 1.00 94.31 91 ASN A C 1
ATOM 665 O O . ASN A 1 91 ? 6.145 1.614 6.017 1.00 94.31 91 ASN A O 1
ATOM 669 N N . ALA A 1 92 ? 5.395 0.348 4.326 1.00 95.31 92 ALA A N 1
ATOM 670 C CA . ALA A 1 92 ? 4.928 -0.750 5.163 1.00 95.31 92 ALA A CA 1
ATOM 671 C C . ALA A 1 92 ? 6.095 -1.450 5.878 1.00 95.31 92 ALA A C 1
ATOM 673 O O . ALA A 1 92 ? 7.086 -1.832 5.249 1.00 95.31 92 ALA A O 1
ATOM 674 N N . LYS A 1 93 ? 5.956 -1.701 7.181 1.00 95.19 93 LYS A N 1
ATOM 675 C CA . LYS A 1 93 ? 6.832 -2.618 7.917 1.00 95.19 93 LYS A CA 1
ATOM 676 C C . LYS A 1 93 ? 6.481 -4.066 7.536 1.00 95.19 93 LYS A C 1
ATOM 678 O O . LYS A 1 93 ? 5.305 -4.436 7.617 1.00 95.19 93 LYS A O 1
ATOM 683 N N . PRO A 1 94 ? 7.462 -4.900 7.145 1.00 87.81 94 PRO A N 1
ATOM 684 C CA . PRO A 1 94 ? 7.223 -6.312 6.858 1.00 87.81 94 PRO A CA 1
ATOM 685 C C . PRO A 1 94 ? 6.697 -7.094 8.081 1.00 87.81 94 PRO A C 1
ATOM 687 O O . PRO A 1 94 ? 7.091 -6.783 9.206 1.00 87.81 94 PRO A O 1
ATOM 690 N N . PRO A 1 95 ? 5.873 -8.144 7.884 1.00 87.19 95 PRO A N 1
ATOM 691 C CA . PRO A 1 95 ? 5.387 -8.647 6.598 1.00 87.19 95 PRO A CA 1
ATOM 692 C C . PRO A 1 95 ? 4.220 -7.813 6.039 1.00 87.19 95 PRO A C 1
ATOM 694 O O . PRO A 1 95 ? 3.282 -7.463 6.757 1.00 87.19 95 PRO A O 1
ATOM 697 N N . ALA A 1 96 ? 4.263 -7.537 4.733 1.00 88.12 96 ALA A N 1
ATOM 698 C CA . ALA A 1 96 ? 3.205 -6.847 4.001 1.00 88.12 96 ALA A CA 1
ATOM 699 C C . ALA A 1 96 ? 3.162 -7.327 2.545 1.00 88.12 96 ALA A C 1
ATOM 701 O O . ALA A 1 96 ? 4.201 -7.432 1.897 1.00 88.12 96 ALA A O 1
ATOM 702 N N . THR A 1 97 ? 1.965 -7.600 2.025 1.00 87.69 97 THR A N 1
ATOM 703 C CA . THR A 1 97 ? 1.766 -7.792 0.583 1.00 87.69 97 THR A CA 1
ATOM 704 C C . THR A 1 97 ? 1.658 -6.424 -0.077 1.00 87.69 97 THR A C 1
ATOM 706 O O . THR A 1 97 ? 0.811 -5.620 0.320 1.00 87.69 97 THR A O 1
ATOM 709 N N . LEU A 1 98 ? 2.504 -6.174 -1.073 1.00 88.38 98 LEU A N 1
ATOM 710 C CA . LEU A 1 98 ? 2.532 -4.929 -1.832 1.00 88.38 98 LEU A CA 1
ATOM 711 C C . LEU A 1 98 ? 1.935 -5.157 -3.225 1.00 88.38 98 LEU A C 1
ATOM 713 O O . LEU A 1 98 ? 2.184 -6.182 -3.855 1.00 88.38 98 LEU A O 1
ATOM 717 N N . ALA A 1 99 ? 1.152 -4.193 -3.696 1.00 87.44 99 ALA A N 1
ATOM 718 C CA . ALA A 1 99 ? 0.778 -4.055 -5.096 1.00 87.44 99 ALA A CA 1
ATOM 719 C C . ALA A 1 99 ? 1.497 -2.822 -5.648 1.00 87.44 99 ALA A C 1
ATOM 721 O O . ALA A 1 99 ? 1.211 -1.702 -5.218 1.00 87.44 99 ALA A O 1
ATOM 722 N N . GLU A 1 100 ? 2.444 -3.033 -6.557 1.00 87.56 100 GLU A N 1
ATOM 723 C CA . GLU A 1 100 ? 3.336 -1.992 -7.073 1.00 87.56 100 GLU A CA 1
ATOM 724 C C . GLU A 1 100 ? 2.988 -1.656 -8.521 1.00 87.56 100 GLU A C 1
ATOM 726 O O . GLU A 1 100 ? 2.687 -2.535 -9.330 1.00 87.56 100 GLU A O 1
ATOM 731 N N . PHE A 1 101 ? 2.998 -0.365 -8.843 1.00 81.69 101 PHE A N 1
ATOM 732 C CA . PHE A 1 101 ? 2.555 0.150 -10.132 1.00 81.69 101 PHE A CA 1
ATOM 733 C C . PHE A 1 101 ? 3.539 1.181 -10.669 1.00 81.69 101 PHE A C 1
ATOM 735 O O . PHE A 1 101 ? 4.108 1.980 -9.926 1.00 81.69 101 PHE A O 1
ATOM 742 N N . THR A 1 102 ? 3.688 1.194 -11.990 1.00 79.81 102 THR A N 1
ATOM 743 C CA . THR A 1 102 ? 4.334 2.273 -12.739 1.00 79.81 102 THR A CA 1
ATOM 744 C C . THR A 1 102 ? 3.476 2.568 -13.964 1.00 79.81 102 THR A C 1
ATOM 746 O O . THR A 1 102 ? 3.290 1.711 -14.823 1.00 79.81 102 THR A O 1
ATOM 749 N N . VAL A 1 103 ? 2.913 3.772 -14.028 1.00 68.50 103 VAL A N 1
ATOM 750 C CA . VAL A 1 103 ? 1.949 4.221 -15.044 1.00 68.50 103 VAL A CA 1
ATOM 751 C C . VAL A 1 103 ? 2.681 5.003 -16.151 1.00 68.50 103 VAL A C 1
ATOM 753 O O . VAL A 1 103 ? 2.369 6.160 -16.391 1.00 68.50 103 VAL A O 1
ATOM 756 N N . ALA A 1 104 ? 3.717 4.405 -16.761 1.00 59.31 104 ALA A N 1
ATOM 757 C CA . ALA A 1 104 ? 4.471 4.778 -17.990 1.00 59.31 104 ALA A CA 1
ATOM 758 C C . ALA A 1 104 ? 5.649 3.761 -18.147 1.00 59.31 104 ALA A C 1
ATOM 760 O O . ALA A 1 104 ? 5.695 2.840 -17.328 1.00 59.31 104 ALA A O 1
ATOM 761 N N . PRO A 1 105 ? 6.558 3.798 -19.160 1.00 49.22 105 PRO A N 1
ATOM 762 C CA . PRO A 1 105 ? 7.381 2.628 -19.477 1.00 49.22 105 PRO A CA 1
ATOM 763 C C . PRO A 1 105 ? 8.250 2.200 -18.287 1.00 49.22 105 PRO A C 1
ATOM 765 O O . PRO A 1 105 ? 8.878 3.021 -17.619 1.00 49.22 105 PRO A O 1
ATOM 768 N N . ALA A 1 106 ? 8.203 0.894 -18.027 1.00 46.00 106 ALA A N 1
ATOM 769 C CA . ALA A 1 106 ? 8.716 0.228 -16.842 1.00 46.00 106 ALA A CA 1
ATOM 770 C C . ALA A 1 106 ? 10.222 0.445 -16.629 1.00 46.00 106 ALA A C 1
ATOM 772 O O . ALA A 1 106 ? 11.009 0.398 -17.573 1.00 46.00 106 ALA A O 1
ATOM 773 N N . GLY A 1 107 ? 10.619 0.623 -15.367 1.00 49.34 107 GLY A N 1
ATOM 774 C CA . GLY A 1 107 ? 12.030 0.730 -14.986 1.00 49.34 107 GLY A CA 1
ATOM 775 C C . GLY A 1 107 ? 12.312 0.684 -13.483 1.00 49.34 107 GLY A C 1
ATOM 776 O O . GLY A 1 107 ? 13.377 1.126 -13.064 1.00 49.34 107 GLY A O 1
ATOM 777 N N . GLY A 1 108 ? 11.381 0.191 -12.660 1.00 48.22 108 GLY A N 1
ATOM 778 C CA . GLY A 1 108 ? 11.646 -0.029 -11.236 1.00 48.22 108 GLY A CA 1
ATOM 779 C C . GLY A 1 108 ? 12.466 -1.304 -11.032 1.00 48.22 108 GLY A C 1
ATOM 780 O O . GLY A 1 108 ? 12.050 -2.364 -11.489 1.00 48.22 108 GLY A O 1
ATOM 781 N N . GLN A 1 109 ? 13.628 -1.197 -10.384 1.00 47.78 109 GLN A N 1
ATOM 782 C CA . GLN A 1 109 ? 14.387 -2.342 -9.873 1.00 47.78 109 GLN A CA 1
ATOM 783 C C . GLN A 1 109 ? 13.981 -2.594 -8.422 1.00 47.78 109 GLN A C 1
ATOM 785 O O . GLN A 1 109 ? 14.270 -1.774 -7.546 1.00 47.78 109 GLN A O 1
ATOM 790 N N . ASP A 1 110 ? 13.362 -3.740 -8.165 1.00 53.91 110 ASP A N 1
ATOM 791 C CA . ASP A 1 110 ? 13.273 -4.291 -6.817 1.00 53.91 110 ASP A CA 1
ATOM 792 C C . ASP A 1 110 ? 14.671 -4.798 -6.462 1.00 53.91 110 ASP A C 1
ATOM 794 O O . ASP A 1 110 ? 15.244 -5.603 -7.189 1.00 53.91 110 ASP A O 1
ATOM 798 N N . TYR A 1 111 ? 15.318 -4.223 -5.448 1.00 55.59 111 TYR A N 1
ATOM 799 C CA . TYR A 1 111 ? 16.781 -4.266 -5.402 1.00 55.59 111 TYR A CA 1
ATOM 800 C C . TYR A 1 111 ? 17.335 -5.431 -4.570 1.00 55.59 111 TYR A C 1
ATOM 802 O O . TYR A 1 111 ? 17.125 -5.536 -3.362 1.00 55.59 111 TYR A O 1
ATOM 810 N N . CYS A 1 112 ? 18.164 -6.244 -5.220 1.00 56.50 112 CYS A N 1
ATOM 811 C CA . CYS A 1 112 ? 19.394 -6.756 -4.625 1.00 56.50 112 CYS A CA 1
ATOM 812 C C . CYS A 1 112 ? 20.529 -5.778 -4.970 1.00 56.50 112 CYS A C 1
ATOM 814 O O . CYS A 1 112 ? 20.472 -5.092 -5.991 1.00 56.50 112 CYS A O 1
ATOM 816 N N . SER A 1 113 ? 21.546 -5.661 -4.119 1.00 62.25 113 SER A N 1
ATOM 817 C CA . SER A 1 113 ? 22.597 -4.647 -4.272 1.00 62.25 113 SER A CA 1
ATOM 818 C C . SER A 1 113 ? 23.993 -5.208 -4.004 1.00 62.25 113 SER A C 1
ATOM 820 O O . SER A 1 113 ? 24.155 -6.317 -3.491 1.00 62.25 113 SER A O 1
ATOM 822 N N . GLY A 1 114 ? 25.023 -4.445 -4.384 1.00 74.44 114 GLY A N 1
ATOM 823 C CA . GLY A 1 114 ? 26.418 -4.857 -4.227 1.00 74.44 114 GLY A CA 1
ATOM 824 C C . GLY A 1 114 ? 26.741 -6.111 -5.043 1.00 74.44 114 GLY A C 1
ATOM 825 O O . GLY A 1 114 ? 26.376 -6.203 -6.213 1.00 74.44 114 GLY A O 1
ATOM 826 N N . GLU A 1 115 ? 27.401 -7.089 -4.420 1.00 77.44 115 GLU A N 1
ATOM 827 C CA . GLU A 1 115 ? 27.764 -8.365 -5.061 1.00 77.44 115 GLU A CA 1
ATOM 828 C C . GLU A 1 115 ? 26.541 -9.176 -5.524 1.00 77.44 115 GLU A C 1
ATOM 830 O O . GLU A 1 115 ? 26.643 -9.974 -6.453 1.00 77.44 115 GLU A O 1
ATOM 835 N N . PHE A 1 116 ? 25.366 -8.919 -4.942 1.00 73.50 116 PHE A N 1
ATOM 836 C CA . PHE 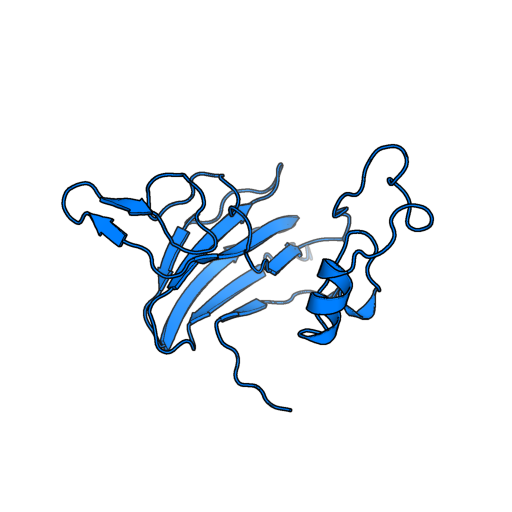A 1 116 ? 24.094 -9.533 -5.319 1.00 73.50 116 PHE A CA 1
ATOM 837 C C . PHE A 1 116 ? 23.301 -8.681 -6.323 1.00 73.50 116 PHE A C 1
ATOM 839 O O . PHE A 1 116 ? 22.128 -8.931 -6.535 1.00 73.50 116 PHE A O 1
ATOM 846 N N . GLY A 1 117 ? 23.890 -7.658 -6.945 1.00 72.88 117 GLY A N 1
ATOM 847 C CA . GLY A 1 117 ? 23.187 -6.728 -7.840 1.00 72.88 117 GLY A CA 1
ATOM 848 C C . GLY A 1 117 ? 22.891 -7.243 -9.255 1.00 72.88 117 GLY A C 1
ATOM 849 O O . GLY A 1 117 ? 22.631 -6.428 -10.142 1.00 72.88 117 GLY A O 1
ATOM 850 N N . SER A 1 118 ? 22.974 -8.552 -9.511 1.00 71.38 118 SER A N 1
ATOM 851 C CA . SER A 1 118 ? 22.638 -9.140 -10.812 1.00 71.38 118 SER A CA 1
ATOM 852 C C . SER A 1 118 ? 21.708 -10.351 -10.669 1.00 71.38 118 SER A C 1
ATOM 854 O O . SER A 1 118 ? 21.698 -10.992 -9.615 1.00 71.38 118 SER A O 1
ATOM 856 N N . PRO A 1 119 ? 20.963 -10.725 -11.728 1.00 73.38 119 PRO A N 1
ATOM 857 C CA . PRO A 1 119 ? 20.148 -11.945 -11.725 1.00 73.38 119 PRO A CA 1
ATOM 858 C C . PRO A 1 119 ? 20.962 -13.221 -11.448 1.00 73.38 119 PRO A C 1
ATOM 860 O O . PRO A 1 119 ? 20.457 -14.198 -10.890 1.00 73.38 119 PRO A O 1
ATOM 863 N N . ASP A 1 120 ? 22.240 -13.224 -11.832 1.00 78.75 120 ASP A N 1
ATOM 864 C CA . ASP A 1 120 ? 23.117 -14.377 -11.645 1.00 78.75 120 ASP A CA 1
ATOM 865 C C . ASP A 1 120 ? 23.528 -14.551 -10.189 1.00 78.75 120 ASP A C 1
ATOM 867 O O . ASP A 1 120 ? 23.654 -15.687 -9.725 1.00 78.75 120 ASP A O 1
ATOM 871 N N . THR A 1 121 ? 23.706 -13.452 -9.459 1.00 80.69 121 THR A N 1
ATOM 872 C CA . THR A 1 121 ? 24.175 -13.484 -8.074 1.00 80.69 121 THR A CA 1
ATOM 873 C C . THR A 1 121 ? 23.035 -13.395 -7.070 1.00 80.69 121 THR A C 1
ATOM 875 O O . THR A 1 121 ? 23.123 -14.032 -6.021 1.00 80.69 121 THR A O 1
ATOM 878 N N . CYS A 1 122 ? 21.925 -12.723 -7.383 1.00 77.81 122 CYS A N 1
ATOM 879 C CA . CYS A 1 122 ? 20.760 -12.711 -6.506 1.00 77.81 122 CYS A CA 1
ATOM 880 C C . CYS A 1 122 ? 19.849 -13.911 -6.745 1.00 77.81 122 CYS A C 1
ATOM 882 O O . CYS A 1 122 ? 18.975 -13.916 -7.615 1.00 77.81 122 CYS A O 1
ATOM 884 N N . LYS A 1 123 ? 20.063 -14.950 -5.941 1.00 80.19 123 LYS A N 1
ATOM 885 C CA . LYS A 1 123 ? 19.246 -16.160 -5.967 1.00 80.19 123 LYS A CA 1
ATOM 886 C C . LYS A 1 123 ? 17.997 -16.011 -5.096 1.00 80.19 123 LYS A C 1
ATOM 888 O O . LYS A 1 123 ? 18.048 -15.314 -4.078 1.00 80.19 123 LYS A O 1
ATOM 893 N N . PRO A 1 124 ? 16.889 -16.682 -5.460 1.00 73.12 124 PRO A N 1
ATOM 894 C CA . PRO A 1 124 ? 15.728 -16.758 -4.591 1.00 73.12 124 PRO A CA 1
ATOM 895 C C . PRO A 1 124 ? 16.122 -17.357 -3.236 1.00 73.12 124 PRO A C 1
ATOM 897 O O . PRO A 1 124 ? 16.952 -18.260 -3.133 1.00 73.12 124 PRO A O 1
ATOM 900 N N . SER A 1 125 ? 15.517 -16.830 -2.179 1.00 71.31 125 SER A N 1
ATOM 901 C CA . SER A 1 125 ? 15.606 -17.393 -0.837 1.00 71.31 125 SER A CA 1
ATOM 902 C C . SER A 1 125 ? 14.493 -18.420 -0.612 1.00 71.31 125 SER A C 1
ATOM 904 O O . SER A 1 125 ? 13.458 -18.403 -1.280 1.00 71.31 125 SER A O 1
ATOM 906 N N . ARG A 1 126 ? 14.630 -19.244 0.433 1.00 70.31 126 ARG A N 1
ATOM 907 C CA . ARG A 1 126 ? 13.546 -20.135 0.886 1.00 70.31 126 ARG A CA 1
ATOM 908 C C . ARG A 1 126 ? 12.229 -19.380 1.155 1.00 70.31 126 ARG A C 1
ATOM 910 O O . ARG A 1 126 ? 11.153 -19.944 0.979 1.00 70.31 126 ARG A O 1
ATOM 917 N N . TYR A 1 127 ? 12.304 -18.111 1.571 1.00 60.66 127 TYR A N 1
ATOM 918 C CA . TYR A 1 127 ? 11.125 -17.267 1.787 1.00 60.66 127 TYR A CA 1
ATOM 919 C C . TYR A 1 127 ? 10.451 -16.860 0.472 1.00 60.66 127 TYR A C 1
ATOM 921 O O . TYR A 1 127 ? 9.228 -16.959 0.369 1.00 60.66 127 TYR A O 1
ATOM 929 N N . SER A 1 128 ? 11.223 -16.450 -0.540 1.00 63.06 128 SER A N 1
ATOM 930 C CA . SER A 1 128 ? 10.664 -16.074 -1.846 1.00 63.06 128 SER A CA 1
ATOM 931 C C . SER A 1 128 ? 10.071 -17.280 -2.574 1.00 63.06 128 SER A C 1
ATOM 933 O O . SER A 1 128 ? 8.989 -17.172 -3.137 1.00 63.06 128 SER A O 1
ATOM 935 N N . GLU A 1 129 ? 10.701 -18.457 -2.482 1.00 74.38 129 GLU A N 1
ATOM 936 C CA . GLU A 1 129 ? 10.157 -19.704 -3.046 1.00 74.38 129 GLU A CA 1
ATOM 937 C C . GLU A 1 129 ? 8.819 -20.095 -2.403 1.00 74.38 129 GLU A C 1
ATOM 939 O O . GLU A 1 129 ? 7.867 -20.455 -3.099 1.00 74.38 129 GLU A O 1
ATOM 944 N N . MET A 1 130 ? 8.711 -19.979 -1.074 1.00 69.44 130 MET A N 1
ATOM 945 C CA . MET A 1 130 ? 7.457 -20.220 -0.358 1.00 69.44 130 MET A CA 1
ATOM 946 C C . MET A 1 130 ? 6.359 -19.244 -0.802 1.00 69.44 130 MET A C 1
ATOM 948 O O . MET A 1 130 ? 5.222 -19.661 -1.025 1.00 69.44 130 MET A O 1
ATOM 952 N N . PHE A 1 131 ? 6.695 -17.961 -0.963 1.00 66.12 131 PHE A N 1
ATOM 953 C CA . PHE A 1 131 ? 5.749 -16.944 -1.419 1.00 66.12 131 PHE A CA 1
ATOM 954 C C . PHE A 1 131 ? 5.287 -17.194 -2.859 1.00 66.12 131 PHE A C 1
ATOM 956 O O . PHE A 1 131 ? 4.089 -17.165 -3.136 1.00 66.12 131 PHE A O 1
ATOM 963 N N . LYS A 1 132 ? 6.218 -17.527 -3.758 1.00 75.50 132 LYS A N 1
ATOM 964 C CA . LYS A 1 132 ? 5.921 -17.850 -5.155 1.00 75.50 132 LYS A CA 1
ATOM 965 C C . LYS A 1 132 ? 5.049 -19.097 -5.290 1.00 75.50 132 LYS A C 1
ATOM 967 O O . LYS A 1 132 ? 4.133 -19.119 -6.102 1.00 75.50 132 LYS A O 1
ATOM 972 N N . SER A 1 133 ? 5.285 -20.111 -4.459 1.00 71.56 133 SER A N 1
ATOM 973 C CA . SER A 1 133 ? 4.446 -21.314 -4.409 1.00 71.56 133 SER A CA 1
ATOM 974 C C . SER A 1 133 ? 3.006 -20.997 -3.986 1.00 71.56 133 SER A C 1
ATOM 976 O O . SER A 1 133 ? 2.055 -21.510 -4.575 1.00 71.56 133 SER A O 1
ATOM 978 N N . ALA A 1 134 ? 2.827 -20.104 -3.006 1.00 68.88 134 ALA A N 1
ATOM 979 C CA . ALA A 1 134 ? 1.503 -19.679 -2.551 1.00 68.88 134 ALA A CA 1
ATOM 980 C C . ALA A 1 134 ? 0.784 -18.768 -3.564 1.00 68.88 134 ALA A C 1
ATOM 982 O O . ALA A 1 134 ? -0.431 -18.874 -3.735 1.00 68.88 134 ALA A O 1
ATOM 983 N N . CYS A 1 135 ? 1.531 -17.898 -4.249 1.00 71.19 135 CYS A N 1
ATOM 984 C CA . CYS A 1 135 ? 1.020 -16.921 -5.207 1.00 71.19 135 CYS A CA 1
ATOM 985 C C . CYS A 1 135 ? 1.848 -16.946 -6.510 1.00 71.19 135 CYS A C 1
ATOM 987 O O . CYS A 1 135 ? 2.659 -16.047 -6.726 1.00 71.19 135 CYS A O 1
ATOM 989 N N . PRO A 1 136 ? 1.622 -17.908 -7.430 1.00 76.44 136 PRO A N 1
ATOM 990 C CA . PRO A 1 136 ? 2.475 -18.103 -8.616 1.00 76.44 136 PRO A CA 1
ATOM 991 C C . PRO A 1 136 ? 2.530 -16.922 -9.588 1.00 76.44 136 PRO A C 1
ATOM 993 O O . PRO A 1 136 ? 3.434 -16.843 -10.410 1.00 76.44 136 PRO A O 1
ATOM 996 N N . ARG A 1 137 ? 1.551 -16.016 -9.506 1.00 70.12 137 ARG A N 1
ATOM 997 C CA . ARG A 1 137 ? 1.455 -14.801 -10.330 1.00 70.12 137 ARG A CA 1
ATOM 998 C C . ARG A 1 137 ? 2.009 -13.552 -9.643 1.00 70.12 137 ARG A C 1
ATOM 1000 O O . ARG A 1 137 ? 1.931 -12.474 -10.224 1.00 70.12 137 ARG A O 1
ATOM 1007 N N . ALA A 1 138 ? 2.459 -13.670 -8.397 1.00 65.94 138 ALA A N 1
ATOM 1008 C CA . ALA A 1 138 ? 3.021 -12.563 -7.648 1.00 65.94 138 ALA A CA 1
ATOM 1009 C C . ALA A 1 138 ? 4.543 -12.563 -7.779 1.00 65.94 138 ALA A C 1
ATOM 1011 O O . ALA A 1 138 ? 5.186 -13.612 -7.758 1.00 65.94 138 ALA A O 1
ATOM 1012 N N . TYR A 1 139 ? 5.094 -11.360 -7.877 1.00 72.06 139 TYR A N 1
ATOM 1013 C CA . TYR A 1 139 ? 6.526 -11.134 -7.862 1.00 72.06 139 TYR A CA 1
ATOM 1014 C C . TYR A 1 139 ? 7.074 -11.405 -6.453 1.00 72.06 139 TYR A C 1
ATOM 1016 O O . TYR A 1 139 ? 6.544 -10.888 -5.469 1.00 72.06 139 TYR A O 1
ATOM 1024 N N . SER A 1 140 ? 8.075 -12.276 -6.341 1.00 69.00 140 SER A N 1
ATOM 1025 C CA . SER A 1 140 ? 8.537 -12.840 -5.065 1.00 69.00 140 SER A CA 1
ATOM 1026 C C . SER A 1 140 ? 9.964 -12.444 -4.667 1.00 69.00 140 SER A C 1
ATOM 1028 O O . SER A 1 140 ? 10.307 -12.554 -3.489 1.00 69.00 140 SER A O 1
ATOM 1030 N N . TYR A 1 141 ? 10.796 -11.987 -5.611 1.00 70.12 141 TYR A N 1
ATOM 1031 C CA . TYR A 1 141 ? 12.148 -11.465 -5.363 1.00 70.12 141 TYR A CA 1
ATOM 1032 C C . TYR A 1 141 ? 12.641 -10.594 -6.529 1.00 70.12 141 TYR A C 1
ATOM 1034 O O . TYR A 1 141 ? 12.128 -10.703 -7.630 1.00 70.12 141 TYR A O 1
ATOM 1042 N N . ALA A 1 142 ? 13.691 -9.803 -6.301 1.00 70.75 142 ALA A N 1
ATOM 1043 C CA . ALA A 1 142 ? 14.286 -8.801 -7.204 1.00 70.75 142 ALA A CA 1
ATOM 1044 C C . ALA A 1 142 ? 14.581 -9.184 -8.670 1.00 70.75 142 ALA A C 1
ATOM 1046 O O . ALA A 1 142 ? 14.781 -8.306 -9.508 1.00 70.75 142 ALA A O 1
ATOM 1047 N N . TYR A 1 143 ? 14.662 -10.474 -8.995 1.00 70.56 143 TYR A N 1
ATOM 1048 C CA . TYR A 1 143 ? 14.828 -10.933 -10.379 1.00 70.56 143 TYR A CA 1
ATOM 1049 C C . TYR A 1 143 ? 13.874 -12.076 -10.709 1.00 70.56 143 TYR A C 1
ATOM 1051 O O . TYR A 1 143 ? 14.217 -12.964 -11.489 1.00 70.56 143 TYR A O 1
ATOM 1059 N N . ASP A 1 144 ? 12.696 -12.070 -10.083 1.00 68.06 144 ASP A N 1
ATOM 1060 C CA . ASP A 1 144 ? 11.639 -13.028 -10.371 1.00 68.06 144 ASP A CA 1
ATOM 1061 C C . ASP A 1 144 ? 11.173 -12.910 -11.826 1.00 68.06 144 ASP A C 1
ATOM 1063 O O . ASP A 1 144 ? 11.390 -11.906 -12.513 1.00 68.06 144 ASP A O 1
ATOM 1067 N N . ASP A 1 145 ? 10.580 -13.984 -12.324 1.00 69.00 145 ASP A N 1
ATOM 1068 C CA . ASP A 1 145 ? 10.328 -14.156 -13.740 1.00 69.00 145 ASP A CA 1
ATOM 1069 C C . ASP A 1 145 ? 9.282 -13.163 -14.290 1.00 69.00 145 ASP A C 1
ATOM 1071 O O . ASP A 1 145 ? 8.387 -12.674 -13.591 1.00 69.00 145 ASP A O 1
ATOM 1075 N N . ALA A 1 146 ? 9.372 -12.890 -15.594 1.00 62.94 146 ALA A N 1
ATOM 1076 C CA . ALA A 1 146 ? 8.526 -11.911 -16.272 1.00 62.94 146 ALA A CA 1
ATOM 1077 C C . ALA A 1 146 ? 7.025 -12.267 -16.283 1.00 62.94 146 ALA A C 1
ATOM 1079 O O . ALA A 1 146 ? 6.211 -11.399 -16.585 1.00 62.94 146 ALA A O 1
ATOM 1080 N N . SER A 1 147 ? 6.612 -13.496 -15.936 1.00 62.16 147 SER A N 1
ATOM 1081 C CA . SER A 1 147 ? 5.180 -13.828 -15.814 1.00 62.16 147 SER A CA 1
ATOM 1082 C C . SER A 1 147 ? 4.506 -13.157 -14.612 1.00 62.16 147 SER A C 1
ATOM 1084 O O . SER A 1 147 ? 3.277 -13.149 -14.514 1.00 62.16 147 SER A O 1
ATOM 1086 N N . SER A 1 148 ? 5.304 -12.585 -13.707 1.00 62.06 148 SER A N 1
ATOM 1087 C CA . SER A 1 148 ? 4.843 -11.879 -12.507 1.00 62.06 148 SER A CA 1
ATOM 1088 C C . SER A 1 148 ? 4.803 -10.360 -12.660 1.00 62.06 148 SER A C 1
ATOM 1090 O O . SER A 1 148 ? 4.363 -9.671 -11.741 1.00 62.06 148 SER A O 1
ATOM 1092 N N . THR A 1 149 ? 5.214 -9.832 -13.817 1.00 65.19 149 THR A N 1
ATOM 1093 C CA . THR A 1 149 ? 5.056 -8.421 -14.178 1.00 65.19 149 THR A CA 1
ATOM 1094 C C . THR A 1 149 ? 4.021 -8.292 -15.295 1.00 65.19 149 THR A C 1
ATOM 1096 O O . THR A 1 149 ? 4.096 -8.935 -16.339 1.00 65.19 149 THR A O 1
ATOM 1099 N N . PHE A 1 150 ? 3.001 -7.462 -15.074 1.00 66.31 150 PHE A N 1
ATOM 1100 C CA . PHE A 1 150 ? 1.921 -7.250 -16.039 1.00 66.31 150 PHE A CA 1
ATOM 1101 C C . PHE A 1 150 ? 2.071 -5.868 -16.667 1.00 66.31 150 PHE A C 1
ATOM 1103 O O . PHE A 1 150 ? 2.094 -4.863 -15.960 1.00 66.31 150 PHE A O 1
ATOM 1110 N N . THR A 1 151 ? 2.164 -5.812 -17.997 1.00 65.62 151 THR A N 1
ATOM 1111 C CA . THR A 1 151 ? 2.193 -4.549 -18.745 1.00 65.62 151 THR A CA 1
ATOM 1112 C C . THR A 1 151 ? 0.864 -4.352 -19.461 1.00 65.62 151 THR A C 1
ATOM 1114 O O . THR A 1 151 ? 0.475 -5.176 -20.288 1.00 65.62 151 THR A O 1
ATOM 1117 N N . CYS A 1 152 ? 0.185 -3.245 -19.164 1.00 64.38 152 CYS A N 1
ATOM 1118 C CA . CYS A 1 152 ? -1.078 -2.849 -19.785 1.00 64.38 152 CYS A CA 1
ATOM 1119 C C . CYS A 1 152 ? -0.945 -1.449 -20.411 1.00 64.38 152 CYS A C 1
ATOM 1121 O O . CYS A 1 152 ? -0.152 -0.633 -19.944 1.00 64.38 152 CYS A O 1
ATOM 1123 N N . SER A 1 153 ? -1.724 -1.151 -21.457 1.00 64.44 153 SER A N 1
ATOM 1124 C CA . SER A 1 153 ? -1.770 0.175 -22.094 1.00 64.44 153 SER A CA 1
ATOM 1125 C C . SER A 1 153 ? -3.125 0.835 -21.846 1.00 64.44 153 SER A C 1
ATOM 1127 O O . SER A 1 153 ? -4.148 0.193 -22.067 1.00 64.44 153 SER A O 1
ATOM 1129 N N . GLY A 1 154 ? -3.128 2.093 -21.381 1.00 64.44 154 GLY A N 1
ATOM 1130 C CA . GLY A 1 154 ? -4.355 2.871 -21.150 1.00 64.44 154 GLY A CA 1
ATOM 1131 C C . GLY A 1 154 ? -5.341 2.192 -20.196 1.00 64.44 154 GLY A C 1
ATOM 1132 O O . GLY A 1 154 ? -6.526 2.111 -20.503 1.00 64.44 154 GLY A O 1
ATOM 1133 N N . ALA A 1 155 ? -4.838 1.634 -19.093 1.00 73.12 155 ALA A N 1
ATOM 1134 C CA . ALA A 1 155 ? -5.623 0.807 -18.186 1.00 73.12 155 ALA A CA 1
ATOM 1135 C C . ALA A 1 155 ? -5.940 1.519 -16.867 1.00 73.12 155 ALA A C 1
ATOM 1137 O O . ALA A 1 155 ? -5.080 2.178 -16.281 1.00 73.12 155 ALA A O 1
ATOM 1138 N N . ASP A 1 156 ? -7.154 1.275 -16.382 1.00 80.94 156 ASP A N 1
ATOM 1139 C CA . ASP A 1 156 ? -7.526 1.445 -14.983 1.00 80.94 156 ASP A CA 1
ATOM 1140 C C . ASP A 1 156 ? -7.276 0.137 -14.219 1.00 80.94 156 ASP A C 1
ATOM 1142 O O . ASP A 1 156 ? -7.263 -0.957 -14.794 1.00 80.94 156 ASP A O 1
ATOM 1146 N N . TYR A 1 157 ? -7.091 0.237 -12.907 1.00 83.88 157 TYR A N 1
ATOM 1147 C CA . TYR A 1 157 ? -6.702 -0.882 -12.056 1.00 83.88 157 TYR A CA 1
ATOM 1148 C C . TYR A 1 157 ? -7.685 -1.071 -10.906 1.00 83.88 157 TYR A C 1
ATOM 1150 O O . TYR A 1 157 ? -8.104 -0.118 -10.254 1.00 83.88 157 TYR A O 1
ATOM 1158 N N . MET A 1 158 ? -7.998 -2.330 -10.598 1.00 89.56 158 MET A N 1
ATOM 1159 C CA . MET A 1 158 ? -8.786 -2.698 -9.424 1.00 89.56 158 MET A CA 1
ATOM 1160 C C . MET A 1 158 ? -7.933 -3.519 -8.455 1.00 89.56 158 MET A C 1
ATOM 1162 O O . MET A 1 158 ? -7.539 -4.646 -8.755 1.00 89.56 158 MET A O 1
ATOM 1166 N N . ILE A 1 159 ? -7.675 -2.966 -7.273 1.00 92.94 159 ILE A N 1
ATOM 1167 C CA . ILE A 1 159 ? -6.912 -3.603 -6.198 1.00 92.94 159 ILE A CA 1
ATOM 1168 C C . ILE A 1 159 ? -7.913 -4.252 -5.250 1.00 92.94 159 ILE A C 1
ATOM 1170 O O . ILE A 1 159 ? -8.631 -3.564 -4.531 1.00 92.94 159 ILE A O 1
ATOM 1174 N N . THR A 1 160 ? -7.985 -5.582 -5.260 1.00 94.56 160 THR A N 1
ATOM 1175 C CA . THR A 1 160 ? -8.932 -6.330 -4.421 1.00 94.56 160 THR A CA 1
ATOM 1176 C C . THR A 1 160 ? -8.208 -7.006 -3.267 1.00 94.56 160 THR A C 1
ATOM 1178 O O . THR A 1 160 ? -7.395 -7.902 -3.485 1.00 94.56 160 THR A O 1
ATOM 1181 N N . PHE A 1 161 ? -8.550 -6.631 -2.039 1.00 94.25 161 PHE A N 1
ATOM 1182 C CA . PHE A 1 161 ? -8.140 -7.357 -0.840 1.00 94.25 161 PHE A CA 1
ATOM 1183 C C . PHE A 1 161 ? -9.085 -8.531 -0.581 1.00 94.25 161 PHE A C 1
ATOM 1185 O O . PHE A 1 161 ? -10.301 -8.387 -0.714 1.00 94.25 161 PHE A O 1
ATOM 1192 N N . CYS A 1 162 ? -8.516 -9.684 -0.217 1.00 93.44 162 CYS A N 1
ATOM 1193 C CA . CYS A 1 162 ? -9.214 -10.970 -0.121 1.00 93.44 162 CYS A CA 1
ATOM 1194 C C . CYS A 1 162 ? -9.990 -11.332 -1.408 1.00 93.44 162 CYS A C 1
ATOM 1196 O O . CYS A 1 162 ? -11.209 -11.526 -1.362 1.00 93.44 162 CYS A O 1
ATOM 1198 N N . PRO A 1 163 ? -9.321 -11.401 -2.579 1.00 89.12 163 PRO A N 1
ATOM 1199 C CA . PRO A 1 163 ? -9.989 -11.799 -3.809 1.00 89.12 163 PRO A CA 1
ATOM 1200 C C . PRO A 1 163 ? -10.511 -13.234 -3.672 1.00 89.12 163 PRO A C 1
ATOM 1202 O O . PRO A 1 163 ? -9.855 -14.103 -3.099 1.00 89.12 163 PRO A O 1
ATOM 1205 N N . SER A 1 164 ? -11.703 -13.489 -4.207 1.00 82.12 164 SER A N 1
ATOM 1206 C CA . SER A 1 164 ? -12.264 -14.836 -4.278 1.00 82.12 164 SER A CA 1
ATOM 1207 C C . SER A 1 164 ? -11.313 -15.751 -5.049 1.00 82.12 164 SER A C 1
ATOM 1209 O O . SER A 1 164 ? -10.932 -15.430 -6.175 1.00 82.12 164 SER A O 1
ATOM 1211 N N . SER A 1 165 ? -10.951 -16.894 -4.467 1.00 58.03 165 SER A N 1
ATOM 1212 C CA . SER A 1 165 ? -10.178 -17.930 -5.151 1.00 58.03 165 SER A CA 1
ATOM 1213 C C . SER A 1 165 ? -11.057 -18.627 -6.192 1.00 58.03 165 SER A C 1
ATOM 1215 O O . SER A 1 165 ? -11.602 -19.698 -5.938 1.00 58.03 165 SER A O 1
ATOM 1217 N N . THR A 1 166 ? -11.232 -18.037 -7.369 1.00 46.12 166 THR A N 1
ATOM 1218 C CA . THR A 1 166 ? -11.584 -18.836 -8.547 1.00 46.12 166 THR A CA 1
ATOM 1219 C C . THR A 1 166 ? -10.329 -19.599 -8.947 1.00 46.12 166 THR A C 1
ATOM 1221 O O . THR A 1 166 ? -9.399 -19.005 -9.493 1.00 46.12 166 THR A O 1
ATOM 1224 N N . ARG A 1 167 ? -10.283 -20.878 -8.556 1.00 40.97 167 ARG A N 1
ATOM 1225 C CA . ARG A 1 167 ? -9.400 -21.871 -9.178 1.00 40.97 167 ARG A CA 1
ATOM 1226 C C . ARG A 1 167 ? -9.701 -21.975 -10.666 1.00 40.97 167 ARG A C 1
ATOM 1228 O O . ARG A 1 167 ? -10.900 -21.875 -11.010 1.00 40.97 167 ARG A O 1
#

Organism: NCBI:txid586396

Secondary structure (DSSP, 8-state):
-------EEEEEEE-SSS-BEEEEEEPTTSPP-S-SB--B-TT-EEEEEEPTT-EEEEEEEBS-EE-TTT--EE-SBS--SSSSSS-TTPPPPSS--EEEEESSS----PPP-GGG-STTT-PPPHHHHHHHHH-TTS--STT--GGG----SS--EEEEES-----

Foldseek 3Di:
DDPPQAWAKEKEFEQDQAKKKKAKAWDPPFDDWPARIGIAGHRGMDMTTGDAFTWIKMWIFAQWDADPVPQATFGPFQTQPPRHRTNPNGGGDPPIDMDIDTRDDDDDFQDDDDQCRDPVNVDDDPQLVVVCVVPVLDDRGRCDDPSVDDDDDPYYYYHYDPDDPPD

InterPro domains:
  IPR001938 Thaumatin family [PF00314] (14-106)
  IPR001938 Thaumatin family [PF00314] (110-163)
  IPR001938 Thaumatin family [PIRSF002703] (6-166)
  IPR001938 Thaumatin family [PR00347] (9-21)
  IPR001938 Thaumatin family [PR00347] (57-68)
  IPR001938 Thaumatin family [PR00347] (153-162)
  IPR001938 Thaumatin family [PS51367] (7-163)
  IPR001938 Thaumatin family [PTHR31048] (8-110)
  IPR001938 Thaumatin family [SM00205] (10-163)
  IPR037176 Osmotin/thaumatin-like superfamily [G3DSA:2.60.110.10] (8-110)
  IPR037176 Osmotin/thaumatin-like superfamily [G3DSA:2.60.110.10] (111-163)
  IPR037176 Osmotin/thaumatin-like superfamily [SSF49870] (8-164)

Radius of gyration: 16.99 Å; chains: 1; bounding box: 45×38×53 Å

pLDDT: mean 81.93, std 16.57, range [31.17, 98.38]